Protein AF-A0A968BXZ8-F1 (afdb_monomer_lite)

Sequence (72 aa):
EGLAEWADHNPEQKVVVEYKAFEPRTHNMLPTIGHCMTVINEINRPNLGVNIDVGHALIMKENLAESIALCC

Secondary structure (DSSP, 8-state):
-HHHHHHHH-TTS-EEEEP-S-SSSS--S--SHHHHHHHHHHH--TTEEEE--HHHHHHTT--HHHHHHTT-

Radius of gyration: 12.47 Å; chains: 1; bounding box: 31×18×30 Å

Foldseek 3Di:
DVVLCVCVVDVVAADAAEAAQCPPHNGDQRQELVSQLVVCVVSDRPRYYHDYDPVSCVVVPHDPVVSVVSRD

Structure (mmCIF, N/CA/C/O backbone):
data_AF-A0A968BXZ8-F1
#
_entry.id   AF-A0A968BXZ8-F1
#
loop_
_atom_site.group_PDB
_atom_site.id
_atom_site.type_symbol
_atom_site.label_atom_id
_atom_site.label_alt_id
_atom_site.label_comp_id
_atom_site.label_asym_id
_atom_site.label_entity_id
_atom_site.label_seq_id
_atom_site.pdbx_PDB_ins_code
_atom_site.Cartn_x
_atom_site.Cartn_y
_atom_site.Cartn_z
_atom_site.occupancy
_atom_site.B_iso_or_equiv
_atom_site.auth_seq_id
_atom_site.auth_comp_id
_atom_site.auth_asym_id
_atom_site.auth_atom_id
_atom_site.pdbx_PDB_model_num
ATOM 1 N N . GLU A 1 1 ? 1.254 1.725 15.313 1.00 67.81 1 GLU A N 1
ATOM 2 C CA . GLU A 1 1 ? 0.805 2.719 16.312 1.00 67.81 1 GLU A CA 1
ATOM 3 C C . GLU A 1 1 ? 0.138 3.915 15.634 1.00 67.81 1 GLU A C 1
ATOM 5 O O . GLU A 1 1 ? -1.080 3.980 15.691 1.00 67.81 1 GLU A O 1
ATOM 10 N N . GLY A 1 2 ? 0.855 4.748 14.865 1.00 89.88 2 GLY A N 1
ATOM 11 C CA . GLY A 1 2 ? 0.286 5.994 14.311 1.00 89.88 2 GLY A CA 1
ATOM 12 C C . GLY A 1 2 ? -1.000 5.879 13.468 1.00 89.88 2 GLY A C 1
ATOM 13 O O . GLY A 1 2 ? -1.934 6.641 13.687 1.00 89.88 2 GLY A O 1
ATOM 14 N N . LEU A 1 3 ? -1.099 4.928 12.527 1.00 93.81 3 LEU A N 1
ATOM 15 C CA . LEU A 1 3 ? -2.313 4.785 11.697 1.00 93.81 3 LEU A CA 1
ATOM 16 C C . LEU A 1 3 ? -3.540 4.318 12.497 1.00 93.81 3 LEU A C 1
ATOM 18 O O . LEU A 1 3 ? -4.645 4.784 12.237 1.00 93.81 3 LEU A O 1
ATOM 22 N N . ALA A 1 4 ? -3.345 3.416 13.464 1.00 95.88 4 ALA A N 1
ATOM 23 C CA . ALA A 1 4 ? -4.426 2.924 14.316 1.00 95.88 4 ALA A CA 1
ATOM 24 C C . ALA A 1 4 ? -4.927 4.031 15.251 1.00 95.88 4 ALA A C 1
ATOM 26 O O . ALA A 1 4 ? -6.125 4.263 15.335 1.00 95.88 4 ALA A O 1
ATOM 27 N N . GLU A 1 5 ? -4.005 4.771 15.875 1.00 96.56 5 GLU A N 1
ATOM 28 C CA . GLU A 1 5 ? -4.338 5.912 16.730 1.00 96.56 5 GLU A CA 1
ATOM 29 C C . GLU A 1 5 ? -5.121 6.988 15.966 1.00 96.56 5 GLU A C 1
ATOM 31 O O . GLU A 1 5 ? -6.118 7.498 16.469 1.00 96.56 5 GLU A O 1
ATOM 36 N N . TRP A 1 6 ? -4.727 7.297 14.726 1.00 94.38 6 TRP A N 1
ATOM 37 C CA . TRP A 1 6 ? -5.450 8.278 13.916 1.00 94.38 6 TRP A CA 1
ATOM 38 C C . TRP A 1 6 ? -6.845 7.785 13.514 1.00 94.38 6 TRP A C 1
ATOM 40 O O . TRP A 1 6 ? -7.816 8.535 13.627 1.00 94.38 6 TRP A O 1
ATOM 50 N N . ALA A 1 7 ? -6.962 6.522 13.094 1.00 96.56 7 ALA A N 1
ATOM 51 C CA . ALA A 1 7 ? -8.253 5.918 12.778 1.00 96.56 7 ALA A CA 1
ATOM 52 C C . ALA A 1 7 ? -9.199 5.914 13.997 1.00 96.56 7 ALA A C 1
ATOM 54 O O . ALA A 1 7 ? -10.388 6.192 13.840 1.00 96.56 7 ALA A O 1
ATOM 55 N N . ASP A 1 8 ? -8.664 5.674 15.198 1.00 97.00 8 ASP A N 1
ATOM 56 C CA . ASP A 1 8 ? -9.419 5.640 16.456 1.00 97.00 8 ASP A CA 1
ATOM 57 C C . ASP A 1 8 ? -9.758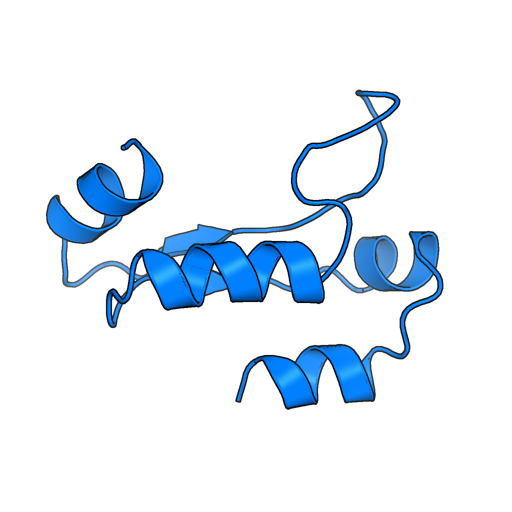 7.044 16.995 1.00 97.00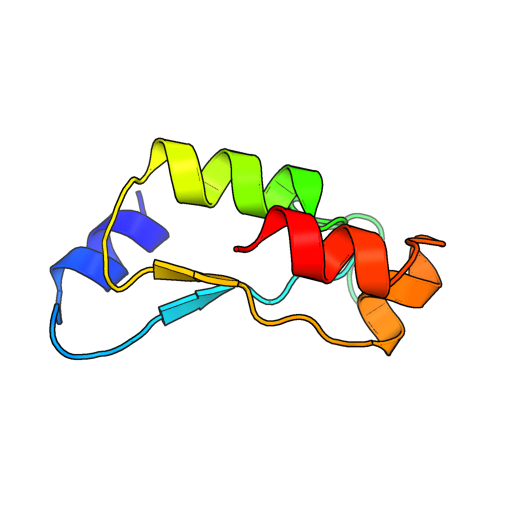 8 ASP A C 1
ATOM 59 O O . ASP A 1 8 ? -10.759 7.210 17.693 1.00 97.00 8 ASP A O 1
ATOM 63 N N . HIS A 1 9 ? -8.972 8.073 16.653 1.00 96.88 9 HIS A N 1
ATOM 64 C CA . HIS A 1 9 ? -9.184 9.448 17.118 1.00 96.88 9 HIS A CA 1
ATOM 65 C C . HIS A 1 9 ? -10.477 10.081 16.578 1.00 96.88 9 HIS A C 1
ATOM 67 O O . HIS A 1 9 ? -11.162 10.796 17.310 1.00 96.88 9 HIS A O 1
ATOM 73 N N . ASN A 1 10 ? -10.817 9.834 15.307 1.00 96.12 10 ASN A N 1
ATOM 74 C CA . ASN A 1 10 ? -12.074 10.287 14.705 1.00 96.12 10 ASN A CA 1
ATOM 75 C C . ASN A 1 10 ? -12.663 9.213 13.768 1.00 96.12 10 ASN A C 1
ATOM 77 O O . ASN A 1 10 ? -12.384 9.230 12.565 1.00 96.12 10 ASN A O 1
ATOM 81 N N . PRO A 1 11 ? -13.516 8.312 14.291 1.00 96.50 11 PRO A N 1
ATOM 82 C CA . PRO A 1 11 ? -14.090 7.211 13.516 1.00 96.50 11 PRO A CA 1
ATOM 83 C C . PRO A 1 11 ? -14.993 7.637 12.346 1.00 96.50 11 PRO A C 1
ATOM 85 O O . PRO A 1 11 ? -15.214 6.846 11.431 1.00 96.50 11 PRO A O 1
ATOM 88 N N . GLU A 1 12 ? -15.518 8.869 12.348 1.00 97.50 12 GLU A N 1
ATOM 89 C CA . GLU A 1 12 ? -16.349 9.385 11.248 1.00 97.50 12 GLU A CA 1
ATOM 90 C C . GLU A 1 12 ? -15.515 9.835 10.040 1.00 97.50 12 GLU A C 1
ATOM 92 O O . GLU A 1 12 ? -16.019 9.915 8.916 1.00 97.50 12 GLU A O 1
ATOM 97 N N . GLN A 1 13 ? -14.226 10.115 10.246 1.00 96.62 13 GLN A N 1
ATOM 98 C CA . GLN A 1 13 ? -13.323 10.532 9.187 1.00 96.62 13 GLN A CA 1
ATOM 99 C C . GLN A 1 13 ? -12.664 9.317 8.532 1.00 96.62 13 GLN A C 1
ATOM 101 O O . GLN A 1 13 ? -12.035 8.492 9.194 1.00 96.62 13 GLN A O 1
ATOM 106 N N . LYS A 1 14 ? -12.755 9.243 7.199 1.00 96.56 14 LYS A N 1
ATOM 107 C CA . LYS A 1 14 ? -11.989 8.274 6.409 1.00 96.56 14 LYS A CA 1
ATOM 108 C C . LYS A 1 14 ? -10.529 8.706 6.329 1.00 96.56 14 LYS A C 1
ATOM 110 O O . LYS A 1 14 ? -10.234 9.843 5.960 1.00 96.56 14 LYS A O 1
ATOM 115 N N . VAL A 1 15 ? -9.632 7.777 6.621 1.00 95.88 15 VAL A N 1
ATOM 116 C CA . VAL A 1 15 ? -8.185 7.934 6.485 1.00 95.88 15 VAL A CA 1
ATOM 117 C C . VAL A 1 15 ? -7.711 6.969 5.408 1.00 95.88 15 VAL A C 1
ATOM 119 O O . VAL A 1 15 ? -8.087 5.799 5.395 1.00 95.88 15 VAL A O 1
ATOM 122 N N . VAL A 1 16 ? -6.891 7.457 4.484 1.00 96.62 16 VAL A N 1
ATOM 123 C CA . VAL A 1 16 ? -6.358 6.649 3.386 1.00 96.62 16 VAL A CA 1
ATOM 124 C C . VAL A 1 16 ? -4.847 6.785 3.319 1.00 96.62 16 VAL A C 1
ATOM 126 O O . VAL A 1 16 ? -4.305 7.880 3.468 1.00 96.62 16 VAL A O 1
ATOM 129 N N . VAL A 1 17 ? -4.163 5.665 3.106 1.00 96.38 17 VAL A N 1
ATOM 130 C CA . VAL A 1 17 ? -2.720 5.637 2.860 1.00 96.38 17 VAL A CA 1
ATOM 131 C C . VAL A 1 17 ? -2.486 5.706 1.358 1.00 96.38 17 VAL A C 1
ATOM 133 O O . VAL A 1 17 ? -2.984 4.862 0.623 1.00 96.38 17 VAL A O 1
ATOM 136 N N . GLU A 1 18 ? -1.716 6.684 0.895 1.00 97.38 18 GLU A N 1
ATOM 137 C CA . GLU A 1 18 ? -1.230 6.720 -0.485 1.00 97.38 18 GLU A CA 1
ATOM 138 C C . GLU A 1 18 ? 0.185 6.142 -0.546 1.00 97.38 18 GLU A C 1
ATOM 140 O O . GLU A 1 18 ? 1.093 6.613 0.145 1.00 97.38 18 GLU A O 1
ATOM 145 N N . TYR A 1 19 ? 0.371 5.100 -1.353 1.00 97.00 19 TYR A N 1
ATOM 146 C CA . TYR A 1 19 ? 1.662 4.437 -1.513 1.00 97.00 19 TYR A CA 1
ATOM 147 C C . TYR A 1 19 ? 2.444 5.024 -2.679 1.00 97.00 19 TYR A C 1
ATOM 149 O O . TYR A 1 19 ? 1.866 5.449 -3.673 1.00 97.00 19 TYR A O 1
ATOM 157 N N . LYS A 1 20 ? 3.771 5.024 -2.557 1.00 98.25 20 LYS A N 1
ATOM 158 C CA . LYS A 1 20 ? 4.714 5.466 -3.591 1.00 98.25 20 LYS A CA 1
ATOM 159 C C . LYS A 1 20 ? 6.026 4.748 -3.373 1.00 98.25 20 LYS A C 1
ATOM 161 O O . LYS A 1 20 ? 6.497 4.714 -2.242 1.00 98.25 20 LYS A O 1
ATOM 166 N N . ALA A 1 21 ? 6.675 4.248 -4.415 1.00 97.62 21 ALA A N 1
ATOM 167 C CA . ALA A 1 21 ? 7.929 3.519 -4.240 1.00 97.62 21 ALA A CA 1
ATOM 168 C C . ALA A 1 21 ? 9.142 4.400 -3.922 1.00 97.62 21 ALA A C 1
A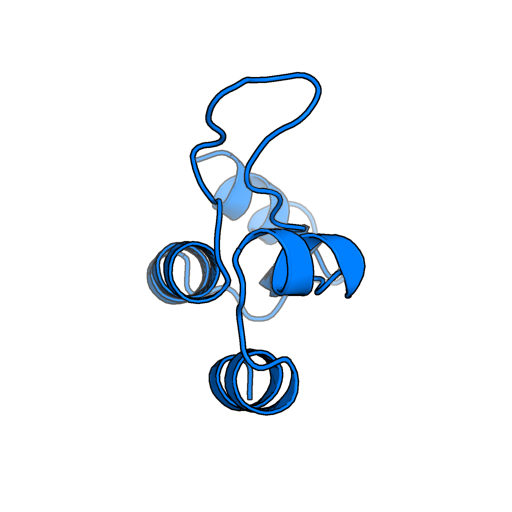TOM 170 O O . ALA A 1 21 ? 9.925 4.069 -3.029 1.00 97.62 21 ALA A O 1
ATOM 171 N N . PHE A 1 22 ? 9.281 5.524 -4.625 1.00 97.12 22 PHE A N 1
ATOM 172 C CA . PHE A 1 22 ? 10.428 6.422 -4.507 1.00 97.12 22 PHE A CA 1
ATOM 173 C C . PHE A 1 22 ? 10.077 7.865 -4.898 1.00 97.12 22 PHE A C 1
ATOM 175 O O . PHE A 1 22 ? 9.002 8.107 -5.430 1.00 97.12 22 PHE A O 1
ATOM 182 N N . GLU A 1 23 ? 10.998 8.798 -4.632 1.00 94.19 23 GLU A N 1
ATOM 183 C CA . GLU A 1 23 ? 10.907 10.261 -4.808 1.00 94.19 23 GLU A CA 1
ATOM 184 C C . GLU A 1 23 ? 10.059 10.968 -3.716 1.00 94.19 23 GLU A C 1
ATOM 186 O O . GLU A 1 23 ? 8.845 10.764 -3.648 1.00 94.19 23 GLU A O 1
ATOM 191 N N . PRO A 1 24 ? 10.669 11.767 -2.806 1.00 94.94 24 PRO A N 1
ATOM 192 C CA . PRO A 1 24 ? 12.086 12.166 -2.757 1.00 94.94 24 PRO A CA 1
ATOM 193 C C . PRO A 1 24 ? 13.017 11.108 -2.135 1.00 94.94 24 PRO A C 1
ATOM 195 O O . PRO A 1 24 ? 14.233 11.194 -2.270 1.00 94.94 24 PRO A O 1
ATOM 198 N N . ARG A 1 25 ? 12.466 10.104 -1.445 1.00 97.44 25 ARG A N 1
ATOM 199 C CA . ARG A 1 25 ? 13.232 9.005 -0.831 1.00 97.44 25 ARG A CA 1
ATOM 200 C C . ARG A 1 25 ? 13.511 7.915 -1.862 1.00 97.44 25 ARG A C 1
ATOM 202 O O . ARG A 1 25 ? 12.654 7.638 -2.690 1.00 97.44 25 ARG A O 1
ATOM 209 N N . THR A 1 26 ? 14.665 7.258 -1.790 1.00 97.00 26 THR A N 1
ATOM 210 C CA . THR A 1 26 ? 15.017 6.173 -2.726 1.00 97.00 26 THR A CA 1
ATOM 211 C C . THR A 1 26 ? 14.190 4.904 -2.503 1.00 97.00 26 THR A C 1
ATOM 213 O O . THR A 1 26 ? 13.915 4.188 -3.455 1.00 97.00 26 THR A O 1
ATOM 216 N N . HIS A 1 27 ? 13.782 4.636 -1.257 1.00 95.94 27 HIS A N 1
ATOM 217 C CA . HIS A 1 27 ? 12.948 3.491 -0.892 1.00 95.94 27 HIS A CA 1
ATOM 218 C C . HIS A 1 27 ? 11.948 3.915 0.185 1.00 95.94 27 HIS A C 1
ATOM 220 O O . HIS A 1 27 ? 12.343 4.299 1.288 1.00 95.94 27 HIS A O 1
ATOM 226 N N . ASN A 1 28 ? 10.658 3.858 -0.126 1.00 96.62 28 ASN A N 1
ATOM 227 C CA . ASN A 1 28 ? 9.592 4.020 0.860 1.00 96.62 28 ASN A CA 1
ATOM 228 C C . ASN A 1 28 ? 9.163 2.655 1.422 1.00 96.62 28 ASN A C 1
ATOM 230 O O . ASN A 1 28 ? 9.255 1.639 0.738 1.00 96.62 28 ASN A O 1
ATOM 234 N N . MET A 1 29 ? 8.656 2.636 2.660 1.00 94.69 29 MET A N 1
ATOM 235 C CA . MET A 1 29 ? 8.250 1.395 3.345 1.00 94.69 29 MET A CA 1
ATOM 236 C C . MET A 1 29 ? 7.047 0.696 2.703 1.00 94.69 29 MET A C 1
ATOM 238 O O . MET A 1 29 ? 6.946 -0.523 2.769 1.00 94.69 29 MET A O 1
ATOM 242 N N . LEU A 1 30 ? 6.141 1.461 2.089 1.00 96.44 30 LEU A N 1
ATOM 243 C CA . LEU A 1 30 ? 4.947 0.953 1.414 1.00 96.44 30 LEU A CA 1
ATOM 244 C C . LEU A 1 30 ? 5.039 1.320 -0.073 1.00 96.44 30 LEU A C 1
ATOM 246 O O . LEU A 1 30 ? 4.526 2.365 -0.473 1.00 96.44 30 LEU A O 1
ATOM 250 N N . PRO A 1 31 ? 5.776 0.536 -0.881 1.00 97.81 31 PRO A N 1
ATOM 251 C CA . PRO A 1 31 ? 6.020 0.882 -2.276 1.00 97.81 31 PRO A CA 1
ATOM 252 C C . PRO A 1 31 ? 4.931 0.391 -3.236 1.00 97.81 31 PRO A C 1
ATOM 254 O O . PRO A 1 31 ? 4.861 0.907 -4.345 1.00 97.81 31 PRO A O 1
ATOM 257 N N . THR A 1 32 ? 4.114 -0.594 -2.846 1.00 98.06 32 THR A N 1
ATOM 258 C CA . THR A 1 32 ? 3.114 -1.250 -3.713 1.00 98.06 32 THR A CA 1
ATOM 259 C C . THR A 1 32 ? 1.796 -1.481 -2.973 1.00 98.06 32 THR A C 1
ATOM 261 O O . THR A 1 32 ? 1.756 -1.438 -1.736 1.00 98.06 32 THR A O 1
ATOM 264 N N . ILE A 1 33 ? 0.739 -1.812 -3.715 1.0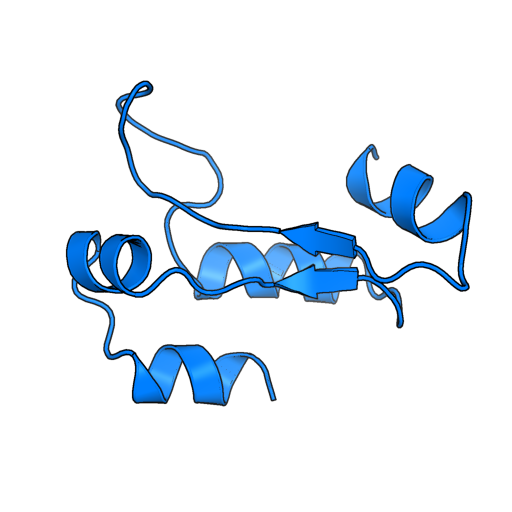0 98.12 33 ILE A N 1
ATOM 265 C CA . ILE A 1 33 ? -0.600 -2.047 -3.172 1.00 98.12 33 ILE A CA 1
ATOM 266 C C . ILE A 1 33 ? -0.637 -3.190 -2.156 1.00 98.12 33 ILE A C 1
ATOM 268 O O . ILE A 1 33 ? -1.258 -3.068 -1.103 1.00 98.12 33 ILE A O 1
ATOM 272 N N . GLY A 1 34 ? 0.095 -4.277 -2.418 1.00 97.62 34 GLY A N 1
ATOM 273 C CA . GLY A 1 34 ? 0.138 -5.440 -1.531 1.00 97.62 34 GLY A CA 1
ATOM 274 C C . GLY A 1 34 ? 0.728 -5.111 -0.158 1.00 97.62 34 GLY A C 1
ATOM 275 O O . GLY A 1 34 ? 0.204 -5.560 0.862 1.00 97.62 34 GLY A O 1
ATOM 276 N N . HIS A 1 35 ? 1.768 -4.269 -0.108 1.00 97.44 35 HIS A N 1
ATOM 277 C CA . HIS A 1 35 ? 2.341 -3.806 1.161 1.00 97.44 35 HIS A CA 1
ATOM 278 C C . HIS A 1 35 ? 1.324 -2.977 1.952 1.00 97.44 35 HIS A C 1
ATOM 280 O O . HIS A 1 35 ? 1.152 -3.193 3.151 1.00 97.44 35 HIS A O 1
ATOM 286 N N . CYS A 1 36 ? 0.619 -2.061 1.280 1.00 97.19 36 CYS A N 1
ATOM 287 C CA . CYS A 1 36 ? -0.425 -1.254 1.906 1.00 97.19 36 CYS A CA 1
ATOM 288 C C . CYS A 1 36 ? -1.569 -2.104 2.451 1.00 97.19 36 CYS A C 1
ATOM 290 O O . CYS A 1 36 ? -1.903 -1.974 3.627 1.00 97.19 36 CYS A O 1
ATOM 292 N N . MET A 1 37 ? -2.128 -3.001 1.637 1.00 97.25 37 MET A N 1
ATOM 293 C CA . MET A 1 37 ? -3.239 -3.856 2.059 1.00 97.25 37 MET A CA 1
ATOM 294 C C . MET A 1 37 ? -2.844 -4.789 3.206 1.00 97.25 37 MET A C 1
ATOM 296 O O . MET A 1 37 ? -3.650 -5.008 4.103 1.00 97.25 37 MET A O 1
ATOM 300 N N . THR A 1 38 ? -1.593 -5.265 3.249 1.00 97.19 38 THR A N 1
ATOM 301 C CA . THR A 1 38 ? -1.086 -6.057 4.384 1.00 97.19 38 THR A CA 1
ATOM 302 C C . THR A 1 38 ? -1.186 -5.273 5.698 1.00 97.19 38 THR A C 1
ATOM 304 O O . THR A 1 38 ? -1.704 -5.788 6.684 1.00 97.19 38 THR A O 1
ATOM 307 N N . VAL A 1 39 ? -0.748 -4.009 5.713 1.00 96.12 39 VAL A N 1
ATOM 308 C CA . VAL A 1 39 ? -0.798 -3.165 6.920 1.00 96.12 39 VAL A CA 1
ATOM 309 C C . VAL A 1 39 ? -2.229 -2.756 7.274 1.00 96.12 39 VAL A C 1
ATOM 311 O O . VAL A 1 39 ? -2.598 -2.774 8.446 1.00 96.12 39 VAL A O 1
ATOM 314 N N . ILE A 1 40 ? -3.040 -2.389 6.279 1.00 96.38 40 ILE A N 1
ATOM 315 C CA . ILE A 1 40 ? -4.435 -1.975 6.489 1.00 96.38 40 ILE A CA 1
ATOM 316 C C . ILE A 1 40 ? -5.251 -3.124 7.090 1.00 96.38 40 ILE A C 1
ATOM 318 O O . ILE A 1 40 ? -5.955 -2.915 8.080 1.00 96.38 40 ILE A O 1
ATOM 322 N N . ASN A 1 41 ? -5.107 -4.336 6.547 1.00 96.19 41 ASN A N 1
ATOM 323 C CA . ASN A 1 41 ? -5.819 -5.517 7.031 1.00 96.19 41 ASN A CA 1
ATOM 324 C C . ASN A 1 41 ? -5.383 -5.922 8.446 1.00 96.19 41 ASN A C 1
ATOM 326 O O . ASN A 1 41 ? -6.225 -6.353 9.225 1.00 96.19 41 ASN A O 1
ATOM 330 N N . GLU A 1 42 ? -4.106 -5.747 8.801 1.00 96.94 42 GLU A N 1
ATOM 331 C CA . GLU A 1 42 ? -3.614 -6.003 10.163 1.00 96.94 42 GLU A CA 1
ATOM 332 C C . GLU A 1 42 ? -4.184 -4.998 11.180 1.00 96.94 42 GLU A C 1
ATOM 334 O O . GLU A 1 42 ? -4.573 -5.368 12.285 1.00 96.94 42 GLU A O 1
ATOM 339 N N . ILE A 1 43 ? -4.272 -3.714 10.811 1.00 96.56 43 ILE A N 1
ATOM 340 C CA . ILE A 1 43 ? -4.847 -2.676 11.683 1.00 96.56 43 ILE A CA 1
ATOM 341 C C . ILE A 1 43 ? -6.362 -2.868 11.847 1.00 96.56 43 ILE A C 1
ATOM 343 O O . ILE A 1 43 ? -6.900 -2.608 12.927 1.00 96.56 43 ILE A O 1
ATOM 347 N N . ASN A 1 44 ? -7.039 -3.324 10.789 1.00 96.25 44 ASN A N 1
ATOM 348 C CA . ASN A 1 44 ? -8.450 -3.704 10.782 1.00 96.25 44 ASN A CA 1
ATOM 349 C C . ASN A 1 44 ? -9.373 -2.628 11.385 1.00 96.25 44 ASN A C 1
ATOM 351 O O . ASN A 1 44 ? -10.015 -2.826 12.422 1.00 96.25 44 ASN A O 1
ATOM 355 N N . ARG A 1 45 ? -9.405 -1.448 10.754 1.00 97.19 45 ARG A N 1
ATOM 356 C CA . ARG A 1 45 ? -10.329 -0.360 11.106 1.00 97.19 45 ARG A CA 1
ATOM 357 C C . ARG A 1 45 ? -11.241 -0.022 9.931 1.00 97.19 45 ARG A C 1
ATOM 359 O O . ARG A 1 45 ? -10.745 0.124 8.818 1.00 97.19 45 ARG A O 1
ATOM 366 N N . PRO A 1 46 ? -12.554 0.155 10.159 1.00 96.50 46 PRO A N 1
ATOM 367 C CA . PRO A 1 46 ? -13.523 0.346 9.078 1.00 96.50 46 PRO A CA 1
ATOM 368 C C . PRO A 1 46 ? -13.375 1.691 8.350 1.00 96.50 46 PRO A C 1
ATOM 370 O O . PRO A 1 46 ? -13.883 1.849 7.242 1.00 96.50 46 PRO A O 1
ATOM 373 N N . ASN A 1 47 ? -12.701 2.668 8.961 1.00 97.50 47 ASN A N 1
ATOM 374 C CA . ASN A 1 47 ? -12.440 3.989 8.394 1.00 97.50 47 ASN A CA 1
ATOM 375 C C . ASN A 1 47 ? -11.012 4.149 7.838 1.00 97.50 47 ASN A C 1
ATOM 377 O O . ASN A 1 47 ? -10.649 5.262 7.458 1.00 97.50 47 ASN A O 1
ATOM 381 N N . LEU A 1 48 ? -10.217 3.074 7.768 1.00 97.38 48 LEU A N 1
ATOM 382 C CA . LEU A 1 48 ? -8.862 3.083 7.215 1.00 97.38 48 LEU A CA 1
ATOM 383 C C . LEU A 1 48 ? -8.813 2.326 5.882 1.00 97.38 48 LEU A C 1
ATOM 385 O O . LEU A 1 48 ? -9.260 1.187 5.792 1.00 97.38 48 LEU A O 1
ATOM 389 N N . GLY A 1 49 ? -8.231 2.943 4.855 1.00 96.81 49 GLY A N 1
ATOM 390 C CA . GLY A 1 49 ? -8.080 2.336 3.533 1.00 96.81 49 GLY A CA 1
ATOM 391 C C . GLY A 1 49 ? -6.851 2.831 2.777 1.00 96.81 49 GLY A C 1
ATOM 392 O O . GLY A 1 49 ? -5.891 3.332 3.366 1.00 96.81 49 GLY A O 1
ATOM 393 N N . VAL A 1 50 ? -6.884 2.700 1.452 1.00 97.44 50 VAL A N 1
ATOM 394 C CA . VAL A 1 50 ? -5.796 3.093 0.548 1.00 97.44 50 VAL A CA 1
ATOM 395 C C . VAL A 1 50 ? -6.293 4.091 -0.498 1.00 97.44 50 VAL A C 1
ATOM 397 O O . VAL A 1 50 ? -7.435 4.011 -0.948 1.00 97.44 50 VAL A O 1
ATOM 400 N N . ASN A 1 51 ? -5.432 5.034 -0.878 1.00 97.38 51 ASN A N 1
ATOM 401 C CA . ASN A 1 51 ? -5.598 5.874 -2.060 1.00 97.38 51 ASN A CA 1
ATOM 402 C C . ASN A 1 51 ? -4.614 5.400 -3.130 1.00 97.38 51 ASN A C 1
ATOM 404 O O . ASN A 1 51 ? -3.415 5.304 -2.864 1.00 97.38 51 ASN A O 1
ATOM 408 N N . ILE A 1 52 ? -5.115 5.098 -4.326 1.00 97.75 52 ILE A N 1
ATOM 409 C CA . ILE A 1 52 ? -4.276 4.648 -5.437 1.00 97.75 52 ILE A CA 1
ATOM 410 C C . ILE A 1 52 ? -4.020 5.834 -6.364 1.00 97.75 52 ILE A C 1
ATOM 412 O O . ILE A 1 52 ? -4.913 6.265 -7.093 1.00 97.75 52 ILE A O 1
ATOM 416 N N . ASP A 1 53 ? -2.782 6.323 -6.368 1.00 97.88 53 ASP A N 1
ATOM 417 C CA . ASP A 1 53 ? -2.288 7.177 -7.444 1.00 97.88 53 ASP A CA 1
ATOM 418 C C . ASP A 1 53 ? -1.829 6.297 -8.620 1.00 97.88 53 ASP A C 1
ATOM 420 O O . ASP A 1 53 ? -1.022 5.374 -8.467 1.00 97.88 53 ASP A O 1
ATOM 424 N N . VAL A 1 54 ? -2.348 6.579 -9.818 1.00 98.19 54 VAL A N 1
ATOM 425 C CA . VAL A 1 54 ? -2.055 5.792 -11.027 1.00 98.19 54 VAL A CA 1
ATOM 426 C C . VAL A 1 54 ? -0.568 5.835 -11.382 1.00 98.19 54 VAL A C 1
ATOM 428 O O . VAL A 1 54 ? -0.002 4.818 -11.779 1.00 98.19 54 VAL A O 1
ATOM 431 N N . GLY A 1 55 ? 0.087 6.985 -11.230 1.00 98.12 55 GLY A N 1
ATOM 432 C CA . GLY A 1 55 ? 1.515 7.131 -11.486 1.00 98.12 55 GLY A CA 1
ATOM 433 C C . GLY A 1 55 ? 2.351 6.270 -10.542 1.00 98.12 55 GLY A C 1
ATOM 434 O O . GLY A 1 55 ? 3.300 5.625 -10.987 1.00 98.12 55 GLY A O 1
ATOM 435 N N . HIS A 1 56 ? 1.972 6.190 -9.266 1.00 98.25 56 HIS A N 1
ATOM 436 C CA . HIS A 1 56 ? 2.654 5.340 -8.287 1.00 98.25 56 HIS A CA 1
ATOM 437 C C . HIS A 1 56 ? 2.443 3.845 -8.549 1.00 98.25 56 HIS A C 1
ATOM 439 O O . HIS A 1 56 ? 3.380 3.064 -8.394 1.00 98.25 56 HIS A O 1
ATOM 445 N N . ALA A 1 57 ? 1.261 3.433 -9.006 1.00 98.06 57 ALA A N 1
ATOM 446 C CA . ALA A 1 57 ? 1.045 2.046 -9.411 1.00 98.06 57 ALA A CA 1
ATOM 447 C C . ALA A 1 57 ? 1.916 1.685 -10.632 1.00 98.06 57 ALA A C 1
ATOM 449 O O . ALA A 1 57 ?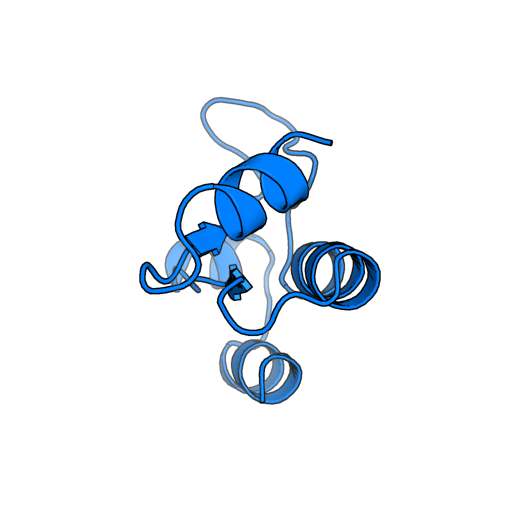 2.639 0.683 -10.648 1.00 98.06 57 ALA A O 1
ATOM 450 N N . LEU A 1 58 ? 1.927 2.561 -11.642 1.00 98.00 58 LEU A N 1
ATOM 451 C CA . LEU A 1 58 ? 2.690 2.362 -12.875 1.00 98.00 58 LEU A CA 1
ATOM 452 C C . LEU A 1 58 ? 4.208 2.392 -12.656 1.00 98.00 58 LEU A C 1
ATOM 454 O O . LEU A 1 58 ? 4.926 1.645 -13.324 1.00 98.00 58 LEU A O 1
ATOM 458 N N . ILE A 1 59 ? 4.718 3.195 -11.712 1.00 97.38 59 ILE A N 1
ATOM 459 C CA . ILE A 1 59 ? 6.161 3.261 -11.423 1.00 97.38 59 ILE A CA 1
ATOM 460 C C . ILE A 1 59 ? 6.706 1.923 -10.910 1.00 97.38 59 ILE A C 1
ATOM 462 O O . ILE A 1 59 ? 7.851 1.568 -11.191 1.00 97.38 59 ILE A O 1
ATOM 466 N N . MET A 1 60 ? 5.858 1.156 -10.218 1.00 97.69 60 MET A N 1
ATOM 467 C CA . MET A 1 60 ? 6.149 -0.199 -9.749 1.00 97.69 60 MET A CA 1
ATOM 468 C C . MET A 1 60 ? 5.693 -1.290 -10.710 1.00 97.69 60 MET A C 1
ATOM 470 O O . MET A 1 60 ? 5.841 -2.471 -10.401 1.00 97.69 60 MET A O 1
ATOM 474 N N . LYS A 1 61 ? 5.216 -0.903 -11.900 1.00 97.75 61 LYS A N 1
ATOM 475 C CA . LYS A 1 61 ? 4.727 -1.805 -12.950 1.00 97.75 61 LYS A CA 1
ATOM 476 C C . LYS A 1 61 ? 3.560 -2.676 -12.484 1.00 97.75 61 LYS A C 1
ATOM 478 O O . LYS A 1 61 ? 3.425 -3.814 -12.928 1.00 97.75 61 LYS A O 1
ATOM 483 N N . GLU A 1 62 ? 2.728 -2.150 -11.592 1.00 98.06 62 GLU A N 1
ATOM 484 C CA . GLU A 1 62 ? 1.501 -2.824 -11.192 1.00 98.06 62 GLU A CA 1
ATOM 485 C C . GLU A 1 62 ? 0.472 -2.785 -12.324 1.00 98.06 62 GLU A C 1
ATOM 487 O O . GLU A 1 62 ? 0.375 -1.812 -13.080 1.00 98.06 62 GLU A O 1
ATOM 492 N N . ASN A 1 63 ? -0.343 -3.834 -12.416 1.00 98.12 63 ASN A N 1
ATOM 493 C CA . ASN A 1 63 ? -1.575 -3.762 -13.180 1.00 98.12 63 ASN A CA 1
ATOM 494 C C . ASN A 1 63 ? -2.617 -3.017 -12.341 1.00 98.12 63 ASN A C 1
ATOM 496 O O . ASN A 1 63 ? -3.071 -3.521 -11.317 1.00 98.12 63 ASN A O 1
ATOM 500 N N . LEU A 1 64 ? -3.022 -1.829 -12.793 1.00 97.06 64 LEU A N 1
ATOM 501 C CA . LEU A 1 64 ? -3.952 -0.978 -12.050 1.00 97.06 64 LEU A CA 1
ATOM 502 C C . LEU A 1 64 ? -5.284 -1.679 -11.726 1.00 97.06 64 LEU A C 1
ATOM 504 O O . LEU A 1 64 ? -5.830 -1.474 -10.646 1.00 97.06 64 LEU A O 1
ATOM 508 N N . ALA A 1 65 ? -5.803 -2.511 -12.635 1.00 97.44 65 ALA A N 1
ATOM 509 C CA . ALA A 1 65 ? -7.057 -3.223 -12.406 1.00 97.44 65 ALA A CA 1
ATOM 510 C C . ALA A 1 65 ? -6.913 -4.289 -11.309 1.00 97.44 65 ALA A C 1
ATOM 512 O O . ALA A 1 65 ? -7.805 -4.431 -10.476 1.00 97.44 65 ALA A O 1
ATOM 513 N N . GLU A 1 66 ? -5.780 -4.996 -11.273 1.00 97.81 66 GLU A N 1
ATOM 514 C CA . GLU A 1 66 ? -5.471 -5.955 -10.206 1.00 97.81 66 GLU A CA 1
ATOM 515 C C . GLU A 1 66 ? -5.264 -5.238 -8.867 1.00 97.81 66 GLU A C 1
ATOM 517 O O . GLU A 1 66 ? -5.812 -5.678 -7.858 1.00 97.81 66 GLU A O 1
ATOM 522 N N . SER A 1 67 ? -4.560 -4.098 -8.857 1.00 97.75 67 SER A N 1
ATOM 523 C CA . SER A 1 67 ? -4.388 -3.282 -7.649 1.00 97.75 67 SER A CA 1
ATOM 524 C C . SER A 1 67 ? -5.730 -2.847 -7.062 1.00 97.75 67 SER A C 1
ATOM 526 O O . SER A 1 67 ? -5.942 -2.994 -5.864 1.00 97.75 67 SER A O 1
ATOM 528 N N . ILE A 1 68 ? -6.665 -2.373 -7.893 1.00 96.56 68 ILE A N 1
ATOM 529 C CA . ILE A 1 68 ? -8.017 -2.002 -7.444 1.00 96.56 68 ILE A CA 1
ATOM 530 C C . ILE A 1 68 ? -8.784 -3.229 -6.929 1.00 96.56 68 ILE A C 1
ATOM 532 O O . ILE A 1 68 ? -9.460 -3.143 -5.904 1.00 96.56 68 ILE A O 1
ATOM 536 N N . ALA A 1 69 ? -8.672 -4.375 -7.607 1.00 97.00 69 ALA A N 1
ATOM 537 C CA . ALA A 1 69 ? -9.360 -5.601 -7.206 1.00 97.00 69 AL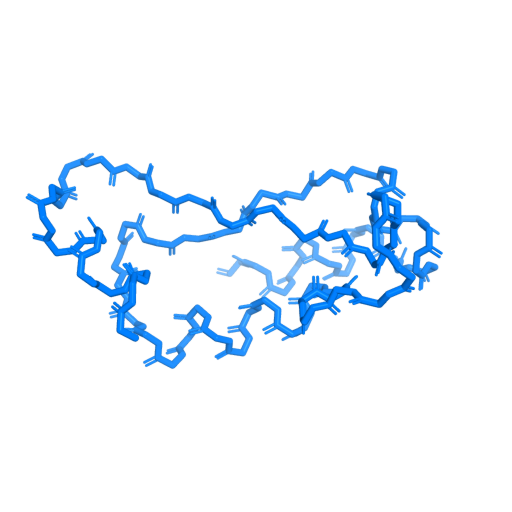A A CA 1
ATOM 538 C C . ALA A 1 69 ? -8.900 -6.121 -5.832 1.00 97.00 69 ALA A C 1
ATOM 540 O O . ALA A 1 69 ? -9.709 -6.679 -5.099 1.00 97.00 69 ALA A O 1
ATOM 541 N N . LEU A 1 70 ? -7.634 -5.901 -5.459 1.00 95.69 70 LEU A N 1
ATOM 542 C CA . LEU A 1 70 ? -7.102 -6.254 -4.136 1.00 95.69 70 LEU A CA 1
ATOM 543 C C . LEU A 1 70 ? -7.638 -5.376 -2.993 1.00 95.69 70 LEU A C 1
ATOM 545 O O . LEU A 1 70 ? -7.465 -5.737 -1.831 1.00 95.69 70 LEU A O 1
ATOM 549 N N . CYS A 1 71 ? -8.242 -4.228 -3.304 1.00 90.88 71 CYS A N 1
ATOM 550 C CA . CYS A 1 71 ? -8.766 -3.274 -2.321 1.00 90.88 71 CYS A CA 1
ATOM 551 C C . CYS A 1 71 ? -10.273 -3.396 -2.074 1.00 90.88 71 CYS A C 1
ATOM 553 O O . CYS A 1 71 ? -10.801 -2.643 -1.254 1.00 90.88 71 CYS A O 1
ATOM 555 N N . CYS A 1 72 ? -10.950 -4.268 -2.822 1.00 75.88 72 CYS A N 1
ATOM 556 C CA . CYS A 1 72 ? -12.381 -4.538 -2.697 1.00 75.88 72 CYS A CA 1
ATOM 557 C C . CYS A 1 72 ? -12.647 -5.558 -1.585 1.00 75.88 72 CYS A C 1
ATOM 559 O O . CYS A 1 72 ? -13.675 -5.391 -0.894 1.00 75.88 72 CYS A O 1
#

pLDDT: mean 96.06, std 4.39, range [67.81, 98.25]